Protein AF-A0A7I6GXT7-F1 (afdb_monomer_lite)

InterPro domains:
  IPR003900 KID repeat [PF02524] (64-73)
  IPR003900 KID repeat [PF02524] (82-92)
  IPR003900 KID repeat [PF02524] (100-109)
  IPR061190 Bdr, N-terminal domain [NF040500] (1-47)

Sequence (117 aa):
MNNLAYRTYNIESIKNEFLNIGFSEEAIDFVFLYNDNYNFEYLKEKIIDVEKNLQKDISNLDVKIDNVEKNLNTKIDSVNTKIDFVEKNLQKDISILDTKIDNVEKNLNTQIDNVSS

pLDDT: mean 90.13, std 14.54, range [37.53, 98.88]

Radius of gyration: 42.86 Å; chains: 1; bounding box: 96×29×114 Å

Structure (mmCIF, N/CA/C/O backbone):
data_AF-A0A7I6GXT7-F1
#
_entry.id   AF-A0A7I6GXT7-F1
#
loop_
_atom_site.group_PDB
_atom_site.id
_atom_site.type_symbol
_atom_site.label_atom_id
_atom_site.label_alt_id
_atom_site.label_comp_id
_atom_site.label_asym_id
_atom_site.label_entity_id
_atom_site.label_seq_id
_atom_site.pdbx_PDB_ins_code
_atom_site.Cartn_x
_atom_site.Cartn_y
_atom_site.Cartn_z
_atom_site.occupancy
_atom_site.B_iso_or_equiv
_atom_site.auth_seq_id
_atom_site.auth_comp_id
_atom_site.auth_asym_id
_atom_site.auth_atom_id
_atom_site.pdbx_PDB_model_num
ATOM 1 N N . MET A 1 1 ? 57.152 4.400 -39.722 1.00 37.66 1 MET A N 1
ATOM 2 C CA . MET A 1 1 ? 55.870 3.823 -39.267 1.00 37.66 1 MET A CA 1
ATOM 3 C C . MET A 1 1 ? 54.982 4.987 -38.870 1.00 37.66 1 MET A C 1
ATOM 5 O O . MET A 1 1 ? 55.315 5.674 -37.914 1.00 37.66 1 MET A O 1
ATOM 9 N N . ASN A 1 2 ? 53.954 5.293 -39.664 1.00 37.53 2 ASN A N 1
ATOM 10 C CA . ASN A 1 2 ? 53.066 6.420 -39.383 1.00 37.53 2 ASN A CA 1
ATOM 11 C C . ASN A 1 2 ? 52.172 6.071 -38.191 1.00 37.53 2 ASN A C 1
ATOM 13 O O . ASN A 1 2 ? 51.535 5.021 -38.175 1.00 37.53 2 ASN A O 1
ATOM 17 N N . ASN A 1 3 ? 52.179 6.946 -37.191 1.00 43.19 3 ASN A N 1
ATOM 18 C CA . ASN A 1 3 ? 51.352 6.860 -35.999 1.00 43.19 3 ASN A CA 1
ATOM 19 C C . ASN A 1 3 ? 49.884 7.092 -36.399 1.00 43.19 3 ASN A C 1
ATOM 21 O O . ASN A 1 3 ? 49.489 8.232 -36.644 1.00 43.19 3 ASN A O 1
ATOM 25 N N . LEU A 1 4 ? 49.088 6.023 -36.521 1.00 44.38 4 LEU A N 1
ATOM 26 C CA . LEU A 1 4 ? 47.634 6.149 -36.610 1.00 44.38 4 LEU A CA 1
ATOM 27 C C . LEU A 1 4 ? 47.106 6.469 -35.211 1.00 44.38 4 LEU A C 1
ATOM 29 O O . LEU A 1 4 ? 46.784 5.576 -34.429 1.00 44.38 4 LEU A O 1
ATOM 33 N N . ALA A 1 5 ? 47.020 7.759 -34.896 1.00 47.19 5 ALA A N 1
ATOM 34 C CA . ALA A 1 5 ? 46.174 8.216 -33.808 1.00 47.19 5 ALA A CA 1
ATOM 35 C C . ALA A 1 5 ? 44.728 7.846 -34.167 1.00 47.19 5 ALA A C 1
ATOM 37 O O . ALA A 1 5 ? 44.128 8.460 -35.051 1.00 47.19 5 ALA A O 1
ATOM 38 N N . TYR A 1 6 ? 44.186 6.813 -33.522 1.00 43.75 6 TYR A N 1
ATOM 39 C CA . TYR A 1 6 ? 42.774 6.471 -33.633 1.00 43.75 6 TYR A CA 1
ATOM 40 C C . TYR A 1 6 ? 41.960 7.638 -33.074 1.00 43.75 6 TYR A C 1
ATOM 42 O O . TYR A 1 6 ? 41.872 7.832 -31.863 1.00 43.75 6 TYR A O 1
ATOM 50 N N . ARG A 1 7 ? 41.406 8.460 -33.965 1.00 55.66 7 ARG A N 1
ATOM 51 C CA . ARG A 1 7 ? 40.381 9.432 -33.600 1.00 55.66 7 ARG A CA 1
ATOM 52 C C . ARG A 1 7 ? 39.098 8.658 -33.334 1.00 55.66 7 ARG A C 1
ATOM 54 O O . ARG A 1 7 ? 38.597 7.973 -34.222 1.00 55.66 7 ARG A O 1
ATOM 61 N N . THR A 1 8 ? 38.577 8.757 -32.120 1.00 54.09 8 THR A N 1
ATOM 62 C CA . THR A 1 8 ? 37.234 8.276 -31.802 1.00 54.09 8 THR A CA 1
ATOM 63 C C . THR A 1 8 ? 36.241 9.248 -32.429 1.00 54.09 8 THR A C 1
ATOM 65 O O . THR A 1 8 ? 35.958 10.306 -31.871 1.00 54.09 8 THR A O 1
ATOM 68 N N . TYR A 1 9 ? 35.765 8.932 -33.629 1.00 65.25 9 TYR A N 1
ATOM 69 C CA . TYR A 1 9 ? 34.662 9.653 -34.252 1.00 65.25 9 TYR A CA 1
ATOM 70 C C . TYR A 1 9 ? 33.350 9.016 -33.795 1.00 65.25 9 TYR A C 1
ATOM 72 O O . TYR A 1 9 ? 33.174 7.810 -33.948 1.00 65.25 9 TYR A O 1
ATOM 80 N N . ASN A 1 10 ? 32.441 9.808 -33.222 1.00 74.94 10 ASN A N 1
ATOM 81 C CA . ASN A 1 10 ? 31.065 9.348 -33.036 1.00 74.94 10 ASN A CA 1
ATOM 82 C C . ASN A 1 10 ? 30.363 9.276 -34.404 1.00 74.94 10 ASN A C 1
ATOM 84 O O . ASN A 1 10 ? 30.777 9.944 -35.356 1.00 74.94 10 ASN A O 1
ATOM 88 N N . ILE A 1 11 ? 29.304 8.473 -34.502 1.00 77.38 11 ILE A N 1
ATOM 89 C CA . ILE A 1 11 ? 28.513 8.298 -35.731 1.00 77.38 11 ILE A CA 1
ATOM 90 C C . ILE A 1 11 ? 28.118 9.633 -36.355 1.00 77.38 11 ILE A C 1
ATOM 92 O O . ILE A 1 11 ? 28.225 9.800 -37.564 1.00 77.38 11 ILE A O 1
ATOM 96 N N . GLU A 1 12 ? 27.708 10.589 -35.525 1.00 82.31 12 GLU A N 1
ATOM 97 C CA . GLU A 1 12 ? 27.283 11.911 -35.972 1.00 82.31 12 GLU A CA 1
ATOM 98 C C . GLU A 1 12 ? 28.417 12.669 -36.676 1.00 82.31 12 GLU A C 1
ATOM 100 O O . GLU A 1 12 ? 28.222 13.259 -37.734 1.00 82.31 12 GLU A O 1
ATOM 105 N N . SER A 1 13 ? 29.642 12.600 -36.155 1.00 84.31 13 SER A N 1
ATOM 106 C CA . SER A 1 13 ? 30.816 13.201 -36.798 1.00 84.31 13 SER A CA 1
ATOM 107 C C . SER A 1 13 ? 31.125 12.533 -38.136 1.00 84.31 13 SER A C 1
ATOM 109 O O . SER A 1 13 ? 31.457 13.228 -39.091 1.00 84.31 13 SER A O 1
ATOM 111 N N . ILE A 1 14 ? 30.976 11.207 -38.224 1.00 84.75 14 ILE A N 1
ATOM 112 C CA . ILE A 1 14 ? 31.203 10.452 -39.467 1.00 84.75 14 ILE A CA 1
ATOM 113 C C . ILE A 1 14 ? 30.125 10.792 -40.506 1.00 84.75 14 ILE A C 1
ATOM 115 O O . ILE A 1 14 ? 30.452 11.022 -41.668 1.00 84.75 14 ILE A O 1
ATOM 119 N N . LYS A 1 15 ? 28.851 10.885 -40.098 1.00 87.94 15 LYS A N 1
ATOM 120 C CA . LYS A 1 15 ? 27.750 11.332 -40.969 1.00 87.94 15 LYS A CA 1
ATOM 121 C C . LYS A 1 15 ? 28.035 12.719 -41.538 1.00 87.94 15 LYS A C 1
ATOM 123 O O . LYS A 1 15 ? 27.975 12.907 -42.750 1.00 87.94 15 LYS A O 1
ATOM 128 N N . ASN A 1 16 ? 28.418 13.660 -40.676 1.00 89.62 16 ASN A N 1
ATOM 129 C CA . ASN A 1 16 ? 28.764 15.019 -41.085 1.00 89.62 16 ASN A CA 1
ATOM 130 C C . ASN A 1 16 ? 29.980 15.058 -42.026 1.00 89.62 16 ASN A C 1
ATOM 132 O O . ASN A 1 16 ? 29.998 15.840 -42.973 1.00 89.62 16 ASN A O 1
ATOM 136 N N 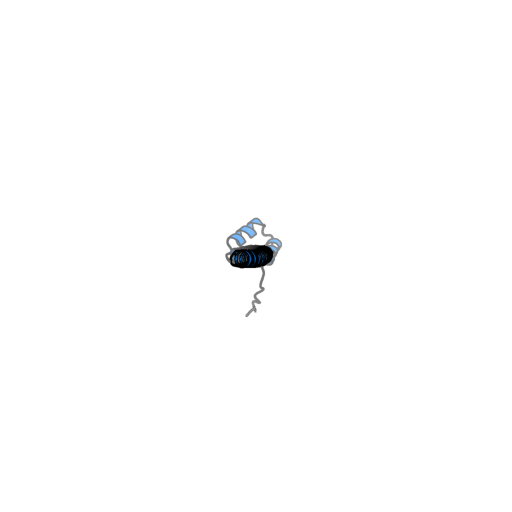. GLU A 1 17 ? 30.984 14.202 -41.826 1.00 90.44 17 GLU A N 1
ATOM 137 C CA . GLU A 1 17 ? 32.120 14.083 -42.747 1.00 90.44 17 GLU A CA 1
ATOM 138 C C . GLU A 1 17 ? 31.693 13.557 -44.125 1.00 90.44 17 GLU A C 1
ATOM 140 O O . GLU A 1 17 ? 32.089 14.130 -45.139 1.00 90.44 17 GLU A O 1
ATOM 145 N N . PHE A 1 18 ? 30.831 12.538 -44.185 1.00 92.00 18 PHE A N 1
ATOM 146 C CA . PHE A 1 18 ? 30.302 12.028 -45.454 1.00 92.00 18 PHE A CA 1
ATOM 147 C C . PHE A 1 18 ? 29.444 13.052 -46.201 1.00 92.00 18 PHE A C 1
ATOM 149 O O . PHE A 1 18 ? 29.584 13.178 -47.420 1.00 92.00 18 PHE A O 1
ATOM 156 N N . LEU A 1 19 ? 28.627 13.831 -45.489 1.00 93.81 19 LEU A N 1
ATOM 157 C CA . LEU A 1 19 ? 27.900 14.958 -46.079 1.00 93.81 19 LEU A CA 1
ATOM 158 C C . LEU A 1 19 ? 28.872 15.997 -46.657 1.00 93.81 19 LEU A C 1
ATOM 160 O O . LEU A 1 19 ? 28.724 16.420 -47.802 1.00 93.81 19 LEU A O 1
ATOM 164 N N . ASN A 1 20 ? 29.915 16.359 -45.903 1.00 94.44 20 ASN A N 1
ATOM 165 C CA . ASN A 1 20 ? 30.898 17.367 -46.314 1.00 94.44 20 ASN A CA 1
ATOM 166 C C . ASN A 1 20 ? 31.715 16.966 -47.551 1.00 94.44 20 ASN A C 1
ATOM 168 O O . ASN A 1 20 ? 32.134 17.839 -48.311 1.00 94.44 20 ASN A O 1
ATOM 172 N N . ILE A 1 21 ? 31.949 15.669 -47.768 1.00 95.12 21 ILE A N 1
ATOM 173 C CA . ILE A 1 21 ? 32.641 15.164 -48.967 1.00 95.12 21 ILE A CA 1
ATOM 174 C C . ILE A 1 21 ? 31.679 14.835 -50.125 1.00 95.12 21 ILE A C 1
ATOM 176 O O . ILE A 1 21 ? 32.132 14.382 -51.175 1.00 95.12 21 ILE A O 1
ATOM 180 N N . GLY A 1 22 ? 30.375 15.099 -49.965 1.00 94.94 22 GLY A N 1
ATOM 181 C CA . GLY A 1 22 ? 29.387 15.087 -51.047 1.00 94.94 22 GLY A CA 1
ATOM 182 C C . GLY A 1 22 ? 28.568 13.804 -51.207 1.00 94.94 22 GLY A C 1
ATOM 183 O O . GLY A 1 22 ? 27.957 13.622 -52.261 1.00 94.94 22 GLY A O 1
ATOM 184 N N . PHE A 1 23 ? 28.532 12.912 -50.212 1.00 96.31 23 PHE A N 1
ATOM 185 C CA . PHE A 1 23 ? 27.567 11.806 -50.220 1.00 96.31 23 PHE A CA 1
ATOM 186 C C . PHE A 1 23 ? 26.148 12.326 -49.955 1.00 96.31 23 PHE A C 1
ATOM 188 O O . PHE A 1 23 ? 25.961 13.256 -49.172 1.00 96.31 23 PHE A O 1
ATOM 195 N N . SER A 1 24 ? 25.146 11.708 -50.590 1.00 96.06 24 SER A N 1
ATOM 196 C CA . SER A 1 24 ? 23.741 12.002 -50.290 1.00 96.06 24 SER A CA 1
ATOM 197 C C . SER A 1 24 ? 23.320 11.370 -48.961 1.00 96.06 24 SER A C 1
ATOM 199 O O . SER A 1 24 ? 23.892 10.356 -48.548 1.00 96.06 24 SER A O 1
ATOM 201 N N . GLU A 1 25 ? 22.303 11.938 -48.309 1.00 90.69 25 GLU A N 1
ATOM 202 C CA . GLU A 1 25 ? 21.747 11.396 -47.061 1.00 90.69 25 GLU A CA 1
ATOM 203 C C . GLU A 1 25 ? 21.319 9.931 -47.224 1.00 90.69 25 GLU A C 1
ATOM 205 O O . GLU A 1 25 ? 21.619 9.107 -46.368 1.00 90.69 25 GLU A O 1
ATOM 210 N N . GLU A 1 26 ? 20.739 9.559 -48.368 1.00 91.62 26 GLU A N 1
ATOM 211 C CA . GLU A 1 26 ? 20.289 8.190 -48.635 1.00 91.62 26 GLU A CA 1
ATOM 212 C C . GLU A 1 26 ? 21.454 7.196 -48.748 1.00 91.62 26 GLU A C 1
ATOM 214 O O . GLU A 1 26 ? 21.349 6.057 -48.291 1.00 91.62 26 GLU A O 1
ATOM 219 N N . ALA A 1 27 ? 22.575 7.607 -49.353 1.00 90.00 27 ALA A N 1
ATOM 220 C CA . ALA A 1 27 ? 23.769 6.769 -49.458 1.00 90.00 27 ALA A CA 1
ATOM 221 C C . ALA A 1 27 ? 24.438 6.576 -48.090 1.00 90.00 27 ALA A C 1
ATOM 223 O O . ALA A 1 27 ? 24.899 5.478 -47.771 1.00 90.00 27 ALA A O 1
ATOM 224 N N . ILE A 1 28 ? 24.458 7.632 -47.274 1.00 90.38 28 ILE A N 1
ATOM 225 C CA . ILE A 1 28 ? 24.938 7.587 -45.893 1.00 90.38 28 ILE A CA 1
ATOM 226 C C . ILE A 1 28 ? 24.042 6.654 -45.081 1.00 90.38 28 ILE A C 1
ATOM 228 O O . ILE A 1 28 ? 24.535 5.692 -44.498 1.00 90.38 28 ILE A O 1
ATOM 232 N N . ASP A 1 29 ? 22.730 6.861 -45.103 1.00 85.56 29 ASP A N 1
ATOM 233 C CA . ASP A 1 29 ? 21.779 6.038 -44.361 1.00 85.56 29 ASP A CA 1
ATOM 234 C C . ASP A 1 29 ? 21.851 4.565 -44.770 1.00 85.56 29 ASP A C 1
ATOM 236 O O . ASP A 1 29 ? 21.827 3.702 -43.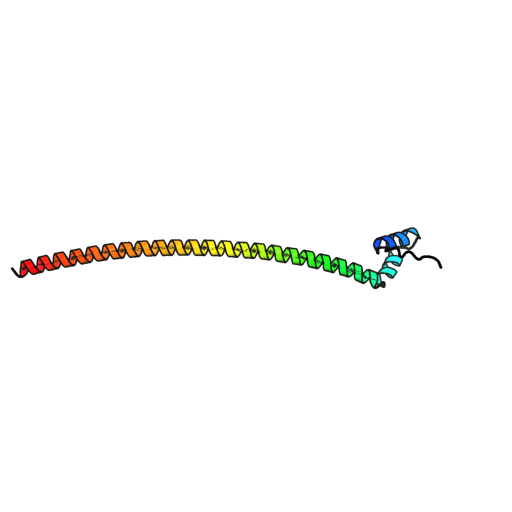897 1.00 85.56 29 ASP A O 1
ATOM 240 N N . PHE A 1 30 ? 22.040 4.251 -46.056 1.00 85.75 30 PHE A N 1
ATOM 241 C CA . PHE A 1 30 ? 22.274 2.877 -46.508 1.00 85.75 30 PHE A CA 1
ATOM 242 C C . PHE A 1 30 ? 23.535 2.272 -45.874 1.00 85.75 30 PHE A C 1
ATOM 244 O O . PHE A 1 30 ? 23.482 1.175 -45.320 1.00 85.75 30 PHE A O 1
ATOM 251 N N . VAL A 1 31 ? 24.670 2.977 -45.916 1.00 83.88 31 VAL A N 1
ATOM 252 C CA . VAL A 1 31 ? 25.938 2.488 -45.344 1.00 83.88 31 VAL A CA 1
ATOM 253 C C . VAL A 1 31 ? 25.828 2.297 -43.833 1.00 83.88 31 VAL A C 1
ATOM 255 O O . VAL A 1 31 ? 26.309 1.296 -43.305 1.00 83.88 31 VAL A O 1
ATOM 258 N N . PHE A 1 32 ? 25.184 3.231 -43.137 1.00 82.06 32 PHE A N 1
ATOM 259 C CA . PHE A 1 32 ? 25.011 3.166 -41.691 1.00 82.06 32 PHE A CA 1
ATOM 260 C C . PHE A 1 32 ? 23.979 2.112 -41.273 1.00 82.06 32 PHE A C 1
ATOM 262 O O . PHE A 1 32 ? 24.193 1.439 -40.273 1.00 82.06 32 PHE A O 1
ATOM 269 N N . LEU A 1 33 ? 22.920 1.876 -42.050 1.00 77.44 33 LEU A N 1
ATOM 270 C CA . LEU A 1 33 ? 21.914 0.848 -41.755 1.00 77.44 33 LEU A CA 1
ATOM 271 C C . LEU A 1 33 ? 22.513 -0.568 -41.695 1.00 77.44 33 LEU A C 1
ATOM 273 O O . LEU A 1 33 ? 22.124 -1.369 -40.846 1.00 77.44 33 LEU A O 1
ATOM 277 N N . TYR A 1 34 ? 23.481 -0.870 -42.566 1.00 75.12 34 TYR A N 1
ATOM 278 C CA . TYR A 1 34 ? 24.205 -2.150 -42.576 1.00 75.12 34 TYR A CA 1
ATOM 279 C C . TYR A 1 34 ? 25.488 -2.136 -41.736 1.00 75.12 34 TYR A C 1
ATOM 281 O O . TYR A 1 34 ? 26.219 -3.125 -41.709 1.00 75.12 34 TYR A O 1
ATOM 289 N N . ASN A 1 35 ? 25.787 -1.029 -41.056 1.00 72.69 35 ASN A N 1
ATOM 290 C CA . ASN A 1 35 ? 26.925 -0.946 -40.161 1.00 72.69 35 ASN A CA 1
ATOM 291 C C . ASN A 1 35 ? 26.520 -1.438 -38.764 1.00 72.69 35 ASN A C 1
ATOM 293 O O . ASN A 1 35 ? 25.747 -0.787 -38.060 1.00 72.69 35 ASN A O 1
ATOM 297 N N . ASP A 1 36 ? 27.081 -2.569 -38.333 1.00 71.50 36 ASP A N 1
ATOM 298 C CA . ASP A 1 36 ? 26.794 -3.150 -37.015 1.00 71.50 36 ASP A CA 1
ATOM 299 C C . ASP A 1 36 ? 27.082 -2.179 -35.853 1.00 71.50 36 ASP A C 1
ATOM 301 O O . ASP A 1 36 ? 26.349 -2.177 -34.860 1.00 71.50 36 ASP A O 1
ATOM 305 N N . ASN A 1 37 ? 28.082 -1.293 -35.983 1.00 70.31 37 ASN A N 1
ATOM 306 C CA . ASN A 1 37 ? 28.379 -0.287 -34.955 1.00 70.31 37 ASN A CA 1
ATOM 307 C C . ASN A 1 37 ? 27.280 0.786 -34.875 1.00 70.31 37 ASN A C 1
ATOM 309 O O . ASN A 1 37 ? 26.965 1.241 -33.775 1.00 70.31 37 ASN A O 1
ATOM 313 N N . TYR A 1 38 ? 26.653 1.157 -36.001 1.00 73.38 38 TYR A N 1
ATOM 314 C CA . TYR A 1 38 ? 25.515 2.083 -36.001 1.00 73.38 38 TYR A CA 1
ATOM 315 C C . TYR A 1 38 ? 24.289 1.488 -35.324 1.00 73.38 38 TYR A C 1
ATOM 317 O O . TYR A 1 38 ? 23.669 2.133 -34.477 1.00 73.38 38 TYR A O 1
ATOM 325 N N . ASN A 1 39 ? 23.980 0.230 -35.639 1.00 76.62 39 ASN A N 1
ATOM 326 C CA . ASN A 1 39 ? 22.878 -0.488 -35.008 1.00 76.62 39 ASN A CA 1
ATOM 327 C C . ASN A 1 39 ? 23.097 -0.644 -33.495 1.00 76.62 39 ASN A C 1
ATOM 329 O O . ASN A 1 39 ? 22.143 -0.514 -32.726 1.00 76.62 39 ASN A O 1
ATOM 333 N N . PHE A 1 40 ? 24.342 -0.852 -33.050 1.00 83.19 40 PHE A N 1
ATOM 334 C CA . PHE A 1 40 ? 24.681 -0.909 -31.628 1.00 83.19 40 PHE A CA 1
ATOM 335 C C . PHE A 1 40 ? 24.476 0.432 -30.909 1.00 83.19 40 PHE A C 1
ATOM 337 O O . PHE A 1 40 ? 23.827 0.456 -29.864 1.00 83.19 40 PHE A O 1
ATOM 344 N N . GLU A 1 41 ? 24.988 1.546 -31.445 1.00 79.81 41 GLU A N 1
ATOM 345 C CA . GLU A 1 41 ? 24.786 2.871 -30.834 1.00 79.81 41 GLU A CA 1
ATOM 346 C C . GLU A 1 41 ? 23.302 3.261 -30.816 1.00 79.81 41 GLU A C 1
ATOM 348 O O . GLU A 1 41 ? 22.797 3.701 -29.784 1.00 79.81 41 GLU A O 1
ATOM 353 N N . TYR A 1 42 ? 22.570 3.014 -31.906 1.00 82.44 42 TYR A N 1
ATOM 354 C CA . TYR A 1 42 ? 21.130 3.265 -31.957 1.00 82.44 42 TYR A CA 1
ATOM 355 C C . TYR A 1 42 ? 20.361 2.446 -30.911 1.00 82.44 42 TYR A C 1
ATOM 357 O O . TYR A 1 42 ? 19.533 2.986 -30.173 1.00 82.44 42 TYR A O 1
ATOM 365 N N . LEU A 1 43 ? 20.641 1.142 -30.811 1.00 88.25 43 LEU A N 1
ATOM 366 C CA . LEU A 1 43 ? 20.006 0.273 -29.821 1.00 88.25 43 LEU A CA 1
ATOM 367 C C . LEU A 1 43 ? 20.375 0.685 -28.391 1.00 88.25 43 LEU A C 1
ATOM 369 O O . LEU A 1 43 ? 19.513 0.662 -27.515 1.00 88.25 43 LEU A O 1
ATOM 373 N N . LYS A 1 44 ? 21.622 1.102 -28.155 1.00 88.56 44 LYS A N 1
ATOM 374 C CA . LYS A 1 44 ? 22.080 1.611 -26.858 1.00 88.56 44 LYS A CA 1
ATOM 375 C C . LYS A 1 44 ? 21.267 2.828 -26.418 1.00 88.56 44 LYS A C 1
ATOM 377 O O . LYS A 1 44 ? 20.793 2.839 -25.286 1.00 88.56 44 LYS A O 1
ATOM 382 N N . GLU A 1 45 ? 21.053 3.804 -27.297 1.00 89.00 45 GLU A N 1
ATOM 383 C CA . GLU A 1 45 ? 20.215 4.972 -26.987 1.00 89.00 45 GLU A CA 1
ATOM 384 C C . GLU A 1 45 ? 18.769 4.563 -26.669 1.00 89.00 45 GLU A C 1
ATOM 386 O O . GLU A 1 45 ? 18.200 5.002 -25.670 1.00 89.00 45 GLU A O 1
ATOM 391 N N . LYS A 1 46 ? 18.188 3.632 -27.441 1.00 93.06 46 LYS A N 1
ATOM 392 C CA . LYS A 1 46 ? 16.846 3.099 -27.147 1.00 93.06 46 LYS A CA 1
ATOM 393 C C . LYS A 1 46 ? 16.769 2.387 -25.799 1.00 93.06 46 LYS A C 1
ATOM 395 O O . LYS A 1 46 ? 15.773 2.545 -25.097 1.00 93.06 46 LYS A O 1
ATOM 400 N N . ILE A 1 47 ? 17.798 1.629 -25.424 1.00 96.31 47 ILE A N 1
ATOM 401 C CA . ILE A 1 47 ? 17.874 0.967 -24.116 1.00 96.31 47 ILE A CA 1
ATOM 402 C C . ILE A 1 47 ? 17.954 2.003 -22.993 1.00 96.31 47 ILE A C 1
ATOM 404 O O . ILE A 1 47 ? 17.235 1.861 -22.009 1.00 96.31 47 ILE A O 1
ATOM 408 N N . ILE A 1 48 ? 18.752 3.063 -23.153 1.00 96.12 48 ILE A N 1
ATOM 409 C CA . ILE A 1 48 ? 18.846 4.158 -22.175 1.00 96.12 48 ILE A CA 1
ATOM 410 C C . ILE A 1 48 ? 17.486 4.845 -21.992 1.00 96.12 48 ILE A C 1
ATOM 412 O O . ILE A 1 48 ? 17.086 5.136 -20.865 1.00 96.12 48 ILE A O 1
ATOM 416 N N . ASP A 1 49 ? 16.751 5.097 -23.075 1.00 96.62 49 ASP A N 1
ATOM 417 C CA . ASP A 1 49 ? 15.418 5.701 -22.996 1.00 96.62 49 ASP A CA 1
ATOM 418 C C . ASP A 1 49 ? 14.405 4.783 -22.300 1.00 96.62 49 ASP A C 1
ATOM 420 O O . ASP A 1 49 ? 13.616 5.240 -21.468 1.00 96.62 49 ASP A O 1
ATOM 424 N N . VAL A 1 50 ? 14.436 3.480 -22.600 1.00 98.12 50 VAL A N 1
ATOM 425 C CA . VAL A 1 50 ? 13.618 2.478 -21.901 1.00 98.12 50 VAL A CA 1
ATOM 426 C C . VAL A 1 50 ? 13.973 2.439 -20.415 1.00 98.12 50 VAL A C 1
ATOM 428 O O . VAL A 1 50 ? 13.071 2.478 -19.581 1.00 98.12 50 VAL A O 1
ATOM 431 N N . GLU A 1 51 ? 15.259 2.430 -20.070 1.00 98.12 51 GLU A N 1
ATOM 432 C CA . GLU A 1 51 ? 15.735 2.437 -18.686 1.00 98.12 51 GLU A CA 1
ATOM 433 C C . GLU A 1 51 ? 15.249 3.680 -17.929 1.00 98.12 51 GLU A C 1
ATOM 435 O O . GLU A 1 51 ? 14.688 3.551 -16.842 1.00 98.12 51 GLU A O 1
ATOM 440 N N . LYS A 1 52 ? 15.369 4.876 -18.518 1.00 97.69 52 LYS A N 1
ATOM 441 C CA . LYS A 1 52 ? 14.866 6.130 -17.926 1.00 97.69 52 LYS A CA 1
ATOM 442 C C . LYS A 1 52 ? 13.361 6.082 -17.664 1.00 97.69 52 LYS A C 1
ATOM 444 O O . LYS A 1 52 ? 12.904 6.532 -16.612 1.00 97.69 52 LYS A O 1
ATOM 449 N N . ASN A 1 53 ? 12.586 5.551 -18.609 1.00 98.19 53 ASN A N 1
ATOM 450 C CA . ASN A 1 53 ? 11.139 5.419 -18.447 1.00 98.19 53 ASN A CA 1
ATOM 451 C C . ASN A 1 53 ? 10.790 4.424 -17.334 1.00 98.19 53 ASN A C 1
ATOM 453 O O . ASN A 1 53 ? 9.960 4.737 -16.484 1.00 98.19 53 ASN A O 1
ATOM 457 N N . LEU A 1 54 ? 11.478 3.282 -17.275 1.00 98.69 54 LEU A N 1
ATOM 458 C CA . LEU A 1 54 ? 11.297 2.299 -16.206 1.00 98.69 54 LEU A CA 1
ATOM 459 C C . LEU A 1 54 ? 11.677 2.866 -14.833 1.00 98.69 54 LEU A C 1
ATOM 461 O O . LEU A 1 54 ? 10.933 2.674 -13.877 1.00 98.69 54 LEU A O 1
ATOM 465 N N . GLN A 1 55 ? 12.781 3.609 -14.725 1.00 98.56 55 GLN A N 1
ATOM 466 C CA . GLN A 1 55 ? 13.168 4.289 -13.484 1.00 98.56 55 GLN A CA 1
ATOM 467 C C . GLN A 1 55 ? 12.084 5.273 -13.026 1.00 98.56 55 GLN A C 1
ATOM 469 O O . GLN A 1 55 ? 11.711 5.282 -11.853 1.00 98.56 55 GLN A O 1
ATOM 474 N N . LYS A 1 56 ? 11.524 6.058 -13.954 1.00 98.50 56 LYS A N 1
ATOM 475 C CA . LYS A 1 56 ? 10.417 6.978 -13.667 1.00 98.50 56 LYS A CA 1
ATOM 476 C C . LYS A 1 56 ? 9.164 6.237 -13.197 1.00 98.50 56 LYS A C 1
ATOM 478 O O . LYS A 1 56 ? 8.520 6.680 -12.246 1.00 98.50 56 LYS A O 1
ATOM 483 N N . ASP A 1 57 ? 8.814 5.130 -13.842 1.00 98.62 57 ASP A N 1
ATOM 484 C CA . ASP A 1 57 ? 7.659 4.318 -13.461 1.00 98.62 57 ASP A CA 1
ATOM 485 C C . ASP A 1 57 ? 7.842 3.684 -12.078 1.00 98.62 57 ASP A C 1
ATOM 487 O O . ASP A 1 57 ? 6.913 3.731 -11.272 1.00 98.62 57 ASP A O 1
ATOM 491 N N . ILE A 1 58 ? 9.042 3.186 -11.763 1.00 98.69 58 ILE A N 1
ATOM 492 C CA . ILE A 1 58 ? 9.393 2.668 -10.432 1.00 98.69 58 ILE A CA 1
ATOM 493 C C . ILE A 1 58 ? 9.256 3.771 -9.378 1.00 98.69 58 ILE A C 1
ATOM 495 O O . ILE A 1 58 ? 8.524 3.587 -8.412 1.00 98.69 58 ILE A O 1
ATOM 499 N N . SER A 1 59 ? 9.838 4.954 -9.599 1.00 98.56 59 SER A N 1
ATOM 500 C CA . SER A 1 59 ? 9.698 6.076 -8.656 1.00 98.56 59 SER A CA 1
ATOM 501 C C . SER A 1 59 ? 8.237 6.497 -8.453 1.00 98.56 59 SER A C 1
ATOM 503 O O . SER A 1 59 ? 7.823 6.825 -7.343 1.00 98.56 59 SER A O 1
ATOM 505 N N . ASN A 1 60 ? 7.418 6.470 -9.509 1.00 98.69 60 ASN A N 1
ATOM 506 C CA . ASN A 1 60 ? 5.986 6.750 -9.395 1.00 98.69 60 ASN A CA 1
ATOM 507 C C . ASN A 1 60 ? 5.241 5.668 -8.598 1.00 98.69 60 ASN A C 1
ATOM 509 O O . ASN A 1 60 ? 4.269 5.983 -7.905 1.00 98.69 60 ASN A O 1
ATOM 513 N N . LEU A 1 61 ? 5.645 4.402 -8.723 1.00 98.81 61 LEU A N 1
ATOM 514 C CA . LEU A 1 61 ? 5.095 3.299 -7.938 1.00 98.81 61 LEU A CA 1
ATOM 515 C C . LEU A 1 61 ? 5.488 3.420 -6.464 1.00 98.81 61 LEU A C 1
ATOM 517 O O . LEU A 1 61 ? 4.596 3.297 -5.629 1.00 98.81 61 LEU A O 1
ATOM 521 N N . ASP A 1 62 ? 6.739 3.758 -6.152 1.00 98.69 62 ASP A N 1
ATOM 522 C CA . ASP A 1 62 ? 7.202 3.994 -4.777 1.00 98.69 62 ASP A CA 1
ATOM 523 C C . ASP A 1 62 ? 6.358 5.082 -4.095 1.00 98.69 62 ASP A C 1
ATOM 525 O O . ASP A 1 62 ? 5.772 4.858 -3.039 1.00 98.69 62 ASP A O 1
ATOM 529 N N . VAL A 1 63 ? 6.147 6.221 -4.767 1.00 98.69 63 VAL A N 1
ATOM 530 C CA . VAL A 1 63 ? 5.286 7.303 -4.252 1.00 98.69 63 VAL A CA 1
ATOM 531 C C . VAL A 1 63 ? 3.840 6.840 -4.034 1.00 98.69 63 VAL A C 1
ATOM 533 O O . VAL A 1 63 ? 3.179 7.255 -3.076 1.00 98.69 63 VAL A O 1
ATOM 536 N N . LYS A 1 64 ? 3.298 5.995 -4.919 1.00 98.69 64 LYS A N 1
ATOM 537 C CA . LYS A 1 64 ? 1.945 5.439 -4.749 1.00 98.69 64 LYS A CA 1
ATOM 538 C C . LYS A 1 64 ? 1.878 4.489 -3.557 1.00 98.69 64 LYS A C 1
ATOM 540 O O . LYS A 1 64 ? 0.895 4.554 -2.819 1.00 98.69 64 LYS A O 1
ATOM 545 N N . ILE A 1 65 ? 2.888 3.644 -3.368 1.00 98.69 65 ILE A N 1
ATOM 546 C CA . ILE A 1 65 ? 2.985 2.707 -2.244 1.00 98.69 65 ILE A CA 1
ATOM 547 C C . ILE A 1 65 ? 3.068 3.483 -0.927 1.00 98.69 65 ILE A C 1
ATOM 549 O O . ILE A 1 65 ? 2.232 3.251 -0.054 1.00 98.69 65 ILE A O 1
ATOM 553 N N . ASP A 1 66 ? 3.941 4.486 -0.834 1.00 98.75 66 ASP A N 1
ATOM 554 C CA . ASP A 1 66 ? 4.070 5.356 0.343 1.00 98.75 66 ASP A CA 1
ATOM 555 C C . ASP A 1 66 ? 2.742 6.032 0.713 1.00 98.75 66 ASP A C 1
ATOM 557 O O . ASP A 1 66 ? 2.363 6.136 1.883 1.00 98.75 66 ASP A O 1
ATOM 561 N N . ASN A 1 67 ? 2.002 6.506 -0.292 1.00 98.75 67 ASN A N 1
ATOM 562 C CA . ASN A 1 67 ? 0.696 7.124 -0.079 1.00 98.75 67 ASN A CA 1
ATOM 563 C C . ASN A 1 67 ? -0.352 6.112 0.400 1.00 98.75 67 ASN A C 1
ATOM 565 O O . ASN A 1 67 ? -1.177 6.441 1.256 1.00 98.75 67 ASN A O 1
ATOM 569 N N . VAL A 1 68 ? -0.347 4.888 -0.136 1.00 98.81 68 VAL A N 1
ATOM 570 C CA . VAL A 1 68 ? -1.228 3.809 0.334 1.00 98.81 68 VAL A CA 1
ATOM 571 C C . VAL A 1 68 ? -0.902 3.450 1.782 1.00 98.81 68 VAL A C 1
ATOM 573 O O . VAL A 1 68 ? -1.824 3.382 2.593 1.00 98.81 68 VAL A O 1
ATOM 576 N N . GLU A 1 69 ? 0.375 3.302 2.130 1.00 98.81 69 GLU A N 1
ATOM 577 C CA . GLU A 1 69 ? 0.825 2.993 3.490 1.00 98.81 69 GLU A CA 1
ATOM 578 C C . GLU A 1 69 ? 0.374 4.064 4.494 1.00 98.81 69 GLU A C 1
ATOM 580 O O . GLU A 1 69 ? -0.296 3.751 5.480 1.00 98.81 69 GLU A O 1
ATOM 585 N N . LYS A 1 70 ? 0.627 5.348 4.206 1.00 98.62 70 LYS A N 1
ATOM 586 C CA . LYS A 1 70 ? 0.192 6.470 5.062 1.00 98.62 70 LYS A CA 1
ATOM 587 C C . LYS A 1 70 ? -1.323 6.503 5.266 1.00 98.62 70 LYS A C 1
ATOM 589 O O . LYS A 1 70 ? -1.802 6.737 6.379 1.00 98.62 70 LYS A O 1
ATOM 594 N N . ASN A 1 71 ? -2.085 6.252 4.202 1.00 98.69 71 ASN A N 1
ATOM 595 C CA . ASN A 1 71 ? -3.544 6.214 4.262 1.00 98.69 71 ASN A CA 1
ATOM 596 C C . ASN A 1 71 ? -4.059 5.029 5.088 1.00 98.69 71 ASN A C 1
ATOM 598 O O . ASN A 1 71 ? -5.043 5.175 5.816 1.00 98.69 71 ASN A O 1
ATOM 602 N N . LEU A 1 72 ? -3.421 3.861 4.980 1.00 98.81 72 LEU A N 1
ATOM 603 C CA . LEU A 1 72 ? -3.761 2.691 5.787 1.00 98.81 72 LEU A CA 1
ATOM 604 C C . LEU A 1 72 ? -3.441 2.925 7.264 1.00 98.81 72 LEU A C 1
ATOM 606 O O . LEU A 1 72 ? -4.322 2.698 8.089 1.00 98.81 72 LEU A O 1
ATOM 610 N N . ASN A 1 73 ? -2.266 3.469 7.587 1.00 98.69 73 ASN A N 1
ATOM 611 C CA . ASN A 1 73 ? -1.894 3.823 8.961 1.00 98.69 73 ASN A CA 1
ATOM 612 C C . ASN A 1 73 ? -2.907 4.798 9.579 1.00 98.69 73 ASN A C 1
ATOM 614 O O . ASN A 1 73 ? -3.468 4.521 10.633 1.00 98.69 73 ASN A O 1
ATOM 618 N N . THR A 1 74 ? -3.277 5.859 8.853 1.00 98.75 74 THR A N 1
ATOM 619 C CA . THR A 1 74 ? -4.301 6.819 9.312 1.00 98.75 74 THR A CA 1
ATOM 620 C C . THR A 1 74 ? -5.657 6.149 9.576 1.00 98.75 74 THR A C 1
ATOM 622 O O . THR A 1 74 ? -6.353 6.473 10.542 1.00 98.75 74 THR A O 1
ATOM 625 N N . LYS A 1 75 ? -6.069 5.204 8.719 1.00 98.75 75 LYS A N 1
ATOM 626 C CA . LYS A 1 75 ? -7.317 4.450 8.913 1.00 98.75 75 LYS A CA 1
ATOM 627 C C . LYS A 1 75 ? -7.241 3.528 10.129 1.00 98.75 75 LYS A C 1
ATOM 629 O O . LYS A 1 75 ? -8.224 3.452 10.863 1.00 98.75 75 LYS A O 1
ATOM 634 N N . ILE A 1 76 ? -6.110 2.860 10.340 1.00 98.75 76 ILE A N 1
ATOM 635 C CA . ILE A 1 76 ? -5.869 1.997 11.503 1.00 98.75 76 ILE A CA 1
ATOM 636 C C . ILE A 1 76 ? -5.929 2.824 12.789 1.00 98.75 76 ILE A C 1
ATOM 638 O O . ILE A 1 76 ? -6.687 2.473 13.690 1.00 98.75 76 ILE A O 1
ATOM 642 N N . ASP A 1 77 ? -5.251 3.969 12.842 1.00 98.75 77 ASP A N 1
ATOM 643 C CA . ASP A 1 77 ? 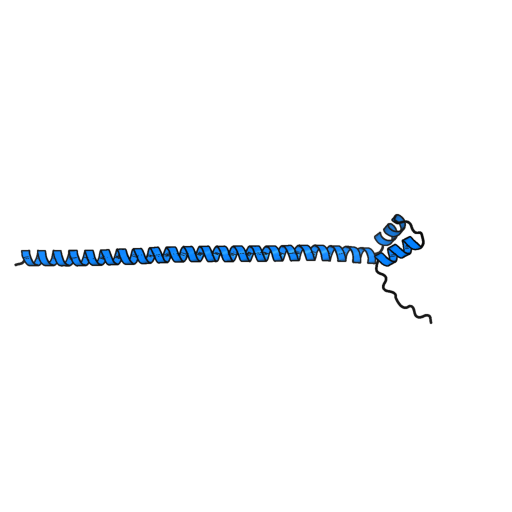-5.270 4.865 14.005 1.00 98.75 77 ASP A CA 1
ATOM 644 C C . ASP A 1 77 ? -6.687 5.366 14.324 1.00 98.75 77 ASP A C 1
ATOM 646 O O . ASP A 1 77 ? -7.108 5.417 15.485 1.00 98.75 77 ASP A O 1
ATOM 650 N N . SER A 1 78 ? -7.475 5.680 13.289 1.00 98.75 78 SER A N 1
ATOM 651 C CA . SER A 1 78 ? -8.882 6.059 13.449 1.00 98.75 78 SER A CA 1
ATOM 652 C C . SER A 1 78 ? -9.738 4.917 14.005 1.00 98.75 78 SER A C 1
ATOM 654 O O . SER A 1 78 ? -10.607 5.156 14.848 1.00 98.75 78 SER A O 1
ATOM 656 N N . VAL A 1 79 ? -9.510 3.681 13.553 1.00 98.81 79 VAL A N 1
ATOM 657 C CA . VAL A 1 79 ? -10.201 2.492 14.073 1.00 98.81 79 VAL A CA 1
ATOM 658 C C . VAL A 1 79 ? -9.809 2.235 15.526 1.00 98.81 79 VAL A C 1
ATOM 660 O O . VAL A 1 79 ? -10.706 2.064 16.347 1.00 98.81 79 VAL A O 1
ATOM 663 N N . ASN A 1 80 ? -8.521 2.301 15.866 1.00 98.75 80 ASN A N 1
ATOM 664 C CA . ASN A 1 80 ? -8.036 2.147 17.241 1.00 98.75 80 ASN A CA 1
ATOM 665 C C . ASN A 1 80 ? -8.679 3.180 18.174 1.00 98.75 80 ASN A C 1
ATOM 667 O O . ASN A 1 80 ? -9.256 2.817 19.192 1.00 98.75 80 ASN A O 1
ATOM 671 N N . THR A 1 81 ? -8.725 4.450 17.762 1.00 98.75 81 THR A N 1
ATOM 672 C CA . THR A 1 81 ? -9.385 5.515 18.539 1.00 98.75 81 THR A CA 1
ATOM 673 C C . THR A 1 81 ? -10.871 5.222 18.784 1.00 98.75 81 THR A C 1
ATOM 675 O O . THR A 1 81 ? -11.401 5.491 19.864 1.00 98.75 81 THR A O 1
ATOM 678 N N . LYS A 1 82 ? -11.577 4.675 17.784 1.00 98.81 82 LYS A N 1
ATOM 679 C CA . LYS A 1 82 ? -12.988 4.284 17.930 1.00 98.81 82 LYS A CA 1
ATOM 680 C C . LYS A 1 82 ? -13.154 3.099 18.877 1.00 98.81 82 LYS A C 1
ATOM 682 O O . LYS A 1 82 ? -14.102 3.106 19.657 1.00 98.81 82 LYS A O 1
ATOM 687 N N . ILE A 1 83 ? -12.258 2.116 18.813 1.00 98.75 83 ILE A N 1
ATOM 688 C CA . ILE A 1 83 ? -12.246 0.966 19.724 1.00 98.75 83 ILE A CA 1
ATOM 689 C C . ILE A 1 83 ? -12.039 1.449 21.161 1.00 98.75 83 ILE A C 1
ATOM 691 O O . ILE A 1 83 ? -12.878 1.151 22.006 1.00 98.75 83 ILE A O 1
ATOM 695 N N . ASP A 1 84 ? -11.033 2.289 21.413 1.00 98.81 84 ASP A N 1
ATOM 696 C CA . ASP A 1 84 ? -10.759 2.855 22.740 1.00 98.81 84 ASP A CA 1
ATOM 697 C C . ASP A 1 84 ? -11.964 3.623 23.301 1.00 98.81 84 ASP A C 1
ATOM 699 O O . ASP A 1 84 ? -12.268 3.569 24.495 1.00 98.81 84 ASP A O 1
ATOM 703 N N . PHE A 1 85 ? -12.668 4.368 22.443 1.00 98.81 85 PHE A N 1
ATOM 704 C CA . PHE A 1 85 ? -13.869 5.099 22.839 1.00 98.81 85 PHE A CA 1
ATOM 705 C C . PHE A 1 85 ? -15.019 4.157 23.215 1.00 98.81 85 PHE A C 1
ATOM 707 O O . PHE A 1 85 ? -15.684 4.373 24.230 1.00 98.81 85 PHE A O 1
ATOM 714 N N . VAL A 1 86 ? -15.254 3.112 22.416 1.00 98.81 86 VAL A N 1
ATOM 715 C CA . VAL A 1 86 ? -16.263 2.086 22.715 1.00 98.81 86 VAL A CA 1
ATOM 716 C C . VAL A 1 86 ? -15.917 1.359 24.012 1.00 98.81 86 VAL A C 1
ATOM 718 O O . VAL A 1 86 ? -16.789 1.221 24.866 1.00 98.81 86 VAL A O 1
ATOM 721 N N . GLU A 1 87 ? -14.659 0.965 24.203 1.00 98.88 87 GLU A N 1
ATOM 722 C CA . GLU A 1 87 ? -14.194 0.281 25.411 1.00 98.88 87 GLU A CA 1
ATOM 723 C C . GLU A 1 87 ? -14.431 1.130 26.666 1.00 98.88 87 GLU A C 1
ATOM 725 O O . GLU A 1 87 ? -15.042 0.656 27.623 1.00 98.88 87 GLU A O 1
ATOM 730 N N . LYS A 1 88 ? -14.046 2.413 26.645 1.00 98.75 88 LYS A N 1
ATOM 731 C CA . LYS A 1 88 ? -14.276 3.339 27.767 1.00 98.75 88 LYS A CA 1
ATOM 732 C C . LYS A 1 88 ? -15.756 3.508 28.102 1.00 98.75 88 LYS A C 1
ATOM 734 O O . LYS A 1 88 ? -16.113 3.570 29.278 1.00 98.75 88 LYS A O 1
ATOM 739 N N . ASN A 1 89 ? -16.619 3.593 27.090 1.00 98.75 89 ASN A N 1
ATOM 740 C CA . ASN A 1 89 ? -18.059 3.707 27.317 1.00 98.75 89 ASN A CA 1
ATOM 741 C C . ASN A 1 89 ? -18.635 2.424 27.919 1.00 98.75 89 ASN A C 1
ATOM 743 O O . ASN A 1 89 ? -19.380 2.503 28.889 1.00 98.75 89 ASN A O 1
ATOM 747 N N . LEU A 1 90 ? -18.237 1.254 27.413 1.00 98.81 90 LEU A N 1
ATOM 748 C CA . LEU A 1 90 ? -18.674 -0.029 27.964 1.00 98.81 90 LEU A CA 1
ATOM 749 C C . LEU A 1 90 ? -18.198 -0.224 29.407 1.00 98.81 90 LEU A C 1
ATOM 751 O O . LEU A 1 90 ? -18.989 -0.636 30.250 1.00 98.81 90 LEU A O 1
ATOM 755 N N . GLN A 1 91 ? -16.949 0.129 29.726 1.00 98.81 91 GLN A N 1
ATOM 756 C CA . GLN A 1 91 ? -16.440 0.100 31.104 1.00 98.81 91 GLN A CA 1
ATOM 757 C C . GLN A 1 91 ? -17.280 0.988 32.033 1.00 98.81 91 GLN A C 1
ATOM 759 O O . GLN A 1 91 ? -17.646 0.570 33.131 1.00 98.81 91 GLN A O 1
ATOM 764 N N . LYS A 1 92 ? -17.637 2.196 31.579 1.00 98.75 92 LYS A N 1
ATOM 765 C CA . LYS A 1 92 ? -18.499 3.114 32.330 1.00 98.75 92 LYS A CA 1
ATOM 766 C C . LYS A 1 92 ? -19.900 2.539 32.543 1.00 98.75 92 LYS A C 1
ATOM 768 O O . LYS A 1 92 ? -20.416 2.615 33.656 1.00 98.75 92 LYS A O 1
ATOM 773 N N . ASP A 1 93 ? -20.505 1.977 31.502 1.00 98.81 93 ASP A N 1
ATOM 774 C CA . ASP A 1 93 ? -21.838 1.377 31.581 1.00 98.81 93 ASP A CA 1
ATOM 775 C C . ASP A 1 93 ? -21.854 0.181 32.542 1.00 98.81 93 ASP A C 1
ATOM 777 O O . ASP A 1 93 ? -22.762 0.080 33.367 1.00 98.81 93 ASP A O 1
ATOM 781 N N . ILE A 1 94 ? -20.815 -0.663 32.508 1.00 98.81 94 ILE A N 1
ATOM 782 C CA . ILE A 1 94 ? -20.623 -1.768 33.459 1.00 98.81 94 ILE A CA 1
ATOM 783 C C . ILE A 1 94 ? -20.522 -1.232 34.892 1.00 98.81 94 ILE A C 1
ATOM 785 O O . ILE A 1 94 ? -21.297 -1.654 35.741 1.00 98.81 94 ILE A O 1
ATOM 789 N N . SER A 1 95 ? -19.679 -0.227 35.156 1.00 98.75 95 SER A N 1
ATOM 790 C CA . SER A 1 95 ? -19.556 0.357 36.506 1.00 98.75 95 SER A CA 1
ATOM 791 C C . SER A 1 95 ? -20.872 0.955 37.029 1.00 98.75 95 SER A C 1
ATOM 793 O O . SER A 1 95 ? -21.175 0.886 38.223 1.00 98.75 95 SER A O 1
ATOM 795 N N . ILE A 1 96 ? -21.677 1.554 36.143 1.00 98.81 96 ILE A N 1
ATOM 796 C CA . ILE A 1 96 ? -23.013 2.062 36.489 1.00 98.81 96 ILE A CA 1
ATOM 797 C C . ILE A 1 96 ? -23.959 0.907 36.831 1.00 98.81 96 ILE A C 1
ATOM 799 O O . ILE A 1 96 ? -24.756 1.034 37.765 1.00 98.81 96 ILE A O 1
ATOM 803 N N . LEU A 1 97 ? -23.911 -0.193 36.076 1.00 98.81 97 LEU A N 1
ATOM 804 C CA . LEU A 1 97 ? -24.711 -1.385 36.347 1.00 98.81 97 LEU A CA 1
ATOM 805 C C . LEU A 1 97 ? -24.313 -2.039 37.670 1.00 98.81 97 LEU A C 1
ATOM 807 O O . LEU A 1 97 ? -25.211 -2.292 38.469 1.00 98.81 97 LEU A O 1
ATOM 811 N N . ASP A 1 98 ? -23.019 -2.209 37.942 1.00 98.75 98 ASP A N 1
ATOM 812 C CA . ASP A 1 98 ? -22.508 -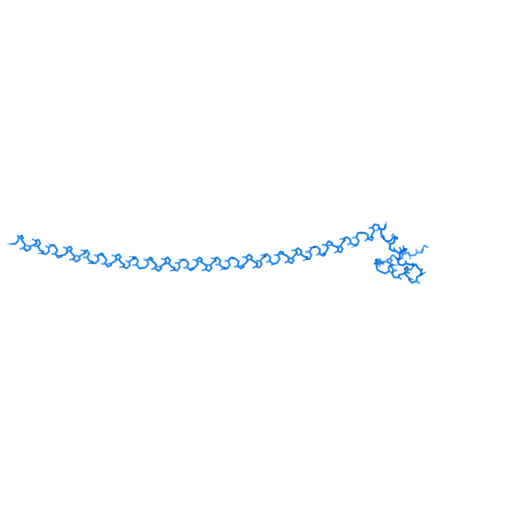2.743 39.212 1.00 98.75 98 ASP A CA 1
ATOM 813 C C . ASP A 1 98 ? -23.042 -1.922 40.394 1.00 98.75 98 ASP A C 1
ATOM 815 O O . ASP A 1 98 ? -23.694 -2.451 41.290 1.00 98.75 98 ASP A O 1
ATOM 819 N N . THR A 1 99 ? -22.932 -0.591 40.317 1.00 98.75 99 THR A N 1
ATOM 820 C CA . THR A 1 99 ? -23.468 0.315 41.350 1.00 98.75 99 THR A CA 1
ATOM 821 C C . THR A 1 99 ? -24.983 0.153 41.541 1.00 98.75 99 THR A C 1
ATOM 823 O O . THR A 1 99 ? -25.504 0.260 42.653 1.00 98.75 99 THR A O 1
ATOM 826 N N . LYS A 1 100 ? -25.745 -0.052 40.460 1.00 98.75 100 LYS A N 1
ATOM 827 C CA . LYS A 1 100 ? -27.198 -0.270 40.551 1.00 98.75 100 LYS A CA 1
ATOM 828 C C . LYS A 1 100 ? -27.523 -1.620 41.186 1.00 98.75 100 LYS A C 1
ATOM 830 O O . LYS A 1 100 ? -28.460 -1.674 41.979 1.00 98.75 100 LYS A O 1
ATOM 835 N N . ILE A 1 101 ? -26.771 -2.665 40.850 1.00 98.75 101 ILE A N 1
ATOM 836 C CA . ILE A 1 101 ? -26.922 -4.007 41.420 1.00 98.75 101 ILE A CA 1
ATOM 837 C C . ILE A 1 101 ? -26.643 -3.965 42.925 1.00 98.75 101 ILE A C 1
ATOM 839 O O . ILE A 1 101 ? -27.517 -4.369 43.689 1.00 98.75 101 ILE A O 1
ATOM 843 N N . ASP A 1 102 ? -25.535 -3.354 43.353 1.00 98.69 102 ASP A N 1
ATOM 844 C CA . ASP A 1 102 ? -25.183 -3.192 44.772 1.00 98.69 102 ASP A CA 1
ATOM 845 C C . ASP A 1 102 ? -26.296 -2.487 45.565 1.00 98.69 102 ASP A C 1
ATOM 847 O O . ASP A 1 102 ? -26.663 -2.880 46.675 1.00 98.69 102 ASP A O 1
ATOM 851 N N . ASN A 1 103 ? -26.882 -1.435 44.981 1.00 98.69 103 ASN A N 1
ATOM 852 C CA . ASN A 1 103 ? -27.989 -0.709 45.602 1.00 98.69 103 ASN A CA 1
ATOM 853 C C . ASN A 1 103 ? -29.259 -1.564 45.718 1.00 98.69 103 ASN A C 1
ATOM 855 O O . ASN A 1 103 ? -29.951 -1.500 46.736 1.00 98.69 103 ASN A O 1
ATOM 859 N N . VAL A 1 104 ? -29.587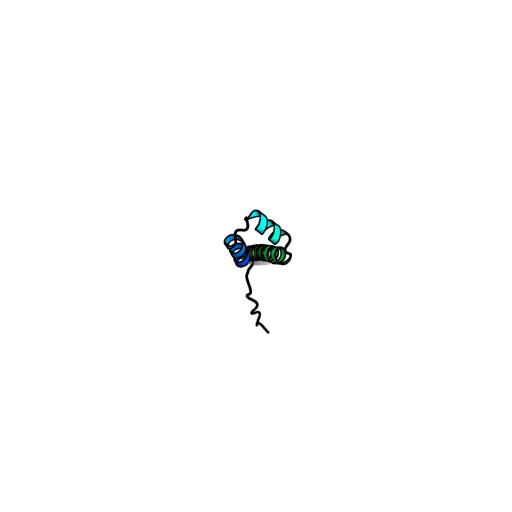 -2.350 44.688 1.00 98.75 104 VAL A N 1
ATOM 860 C CA . VAL A 1 104 ? -30.729 -3.275 44.720 1.00 98.75 104 VAL A CA 1
ATOM 861 C C . VAL A 1 104 ? -30.513 -4.352 45.780 1.00 98.75 104 VAL A C 1
ATOM 863 O O . VAL A 1 104 ? -31.417 -4.581 46.581 1.00 98.75 104 VAL A O 1
ATOM 866 N N . GLU A 1 105 ? -29.327 -4.955 45.838 1.00 98.62 105 GLU A N 1
ATOM 867 C CA . GLU A 1 105 ? -28.969 -5.964 46.839 1.00 98.62 105 GLU A CA 1
ATOM 868 C C . GLU A 1 105 ? -29.119 -5.414 48.263 1.00 98.62 105 GLU A C 1
ATOM 870 O O . GLU A 1 105 ? -29.814 -6.002 49.093 1.00 98.62 105 GLU A O 1
ATOM 875 N N . LYS A 1 106 ? -28.564 -4.227 48.533 1.00 98.31 106 LYS A N 1
ATOM 876 C CA . LYS A 1 106 ? -28.685 -3.564 49.838 1.00 98.31 106 LYS A CA 1
ATOM 877 C C . LYS A 1 106 ? -30.140 -3.295 50.234 1.00 98.31 106 LYS A C 1
ATOM 879 O O . LYS A 1 106 ? -30.515 -3.500 51.392 1.00 98.31 106 LYS A O 1
ATOM 884 N N . ASN A 1 107 ? -30.959 -2.832 49.290 1.00 98.38 107 ASN A N 1
ATOM 885 C CA . ASN A 1 107 ? -32.376 -2.567 49.532 1.00 98.38 107 ASN A CA 1
ATOM 886 C C . ASN A 1 107 ? -33.149 -3.856 49.833 1.00 98.38 107 ASN A C 1
ATOM 888 O O . ASN A 1 107 ? -33.956 -3.870 50.761 1.00 98.38 107 ASN A O 1
ATOM 892 N N . LEU A 1 108 ? -32.887 -4.934 49.086 1.00 98.38 108 LEU A N 1
ATOM 893 C CA . LEU A 1 108 ? -33.509 -6.238 49.317 1.00 98.38 108 LEU A CA 1
ATOM 894 C C . LEU A 1 108 ? -33.122 -6.810 50.683 1.00 98.38 108 LEU A C 1
ATOM 896 O O . LEU A 1 108 ? -34.011 -7.215 51.427 1.00 98.38 108 LEU A O 1
ATOM 900 N N . ASN A 1 109 ? -31.840 -6.765 51.053 1.00 97.75 109 ASN A N 1
ATOM 901 C CA . ASN A 1 109 ? -31.380 -7.200 52.376 1.00 97.75 109 ASN A CA 1
ATOM 902 C C . ASN A 1 109 ? -32.094 -6.425 53.494 1.00 97.75 109 ASN A C 1
ATOM 904 O O . ASN A 1 109 ? -32.661 -7.026 54.399 1.00 97.75 109 ASN A O 1
ATOM 908 N N . THR A 1 110 ? -32.194 -5.098 53.359 1.00 97.81 110 THR A N 1
ATOM 909 C CA . THR A 1 110 ? -32.924 -4.255 54.324 1.00 97.81 110 THR A CA 1
ATOM 910 C C . THR A 1 110 ? -34.405 -4.649 54.434 1.00 97.81 110 THR A C 1
ATOM 912 O O . THR A 1 110 ? -34.972 -4.663 55.524 1.00 97.81 110 THR A O 1
ATOM 915 N N . GLN A 1 111 ? -35.066 -4.960 53.315 1.00 97.56 111 GLN A N 1
ATOM 916 C CA . GLN A 1 111 ? -36.464 -5.405 53.320 1.00 97.56 111 GLN A CA 1
ATOM 917 C C . GLN A 1 111 ? -36.635 -6.780 53.976 1.00 97.56 111 GLN A C 1
ATOM 919 O O . GLN A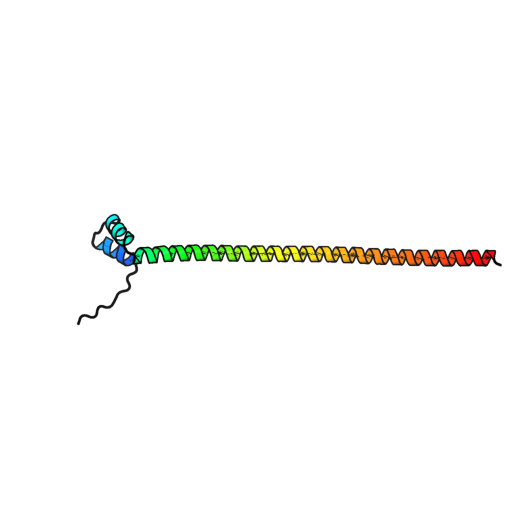 1 111 ? -37.593 -6.970 54.723 1.00 97.56 111 GLN A O 1
ATOM 924 N N . ILE A 1 112 ? -35.719 -7.715 53.723 1.00 97.44 112 ILE A N 1
ATOM 925 C CA . ILE A 1 112 ? -35.719 -9.051 54.332 1.00 97.44 112 ILE A CA 1
ATOM 926 C C . ILE A 1 112 ? -35.541 -8.951 55.850 1.00 97.44 112 ILE A C 1
ATOM 928 O O . ILE A 1 112 ? -36.304 -9.578 56.591 1.00 97.44 112 ILE A O 1
ATOM 932 N N . ASP A 1 113 ? -34.599 -8.129 56.314 1.00 96.50 113 ASP A N 1
ATOM 933 C CA . ASP A 1 113 ? -34.351 -7.904 57.741 1.00 96.50 113 ASP A CA 1
ATOM 934 C C . ASP A 1 113 ? -35.600 -7.351 58.443 1.00 96.50 113 ASP A C 1
ATOM 936 O O . ASP A 1 113 ? -35.986 -7.833 59.508 1.00 96.50 113 ASP A O 1
ATOM 940 N N . ASN A 1 114 ? -36.295 -6.400 57.808 1.00 96.00 114 ASN A N 1
ATOM 941 C CA . ASN A 1 114 ? -37.531 -5.812 58.337 1.00 96.00 114 ASN A CA 1
ATOM 942 C C . ASN A 1 114 ? -38.698 -6.808 58.437 1.00 96.00 114 ASN A C 1
ATOM 944 O O . ASN A 1 114 ? -39.552 -6.639 59.299 1.00 96.00 114 ASN A O 1
ATOM 948 N N . VAL A 1 115 ? -38.777 -7.807 57.551 1.00 96.00 115 VAL A N 1
ATOM 949 C CA . VAL A 1 115 ? -39.823 -8.852 57.593 1.00 96.00 115 VAL A CA 1
ATOM 950 C C . VAL A 1 115 ? -39.478 -9.955 58.597 1.00 96.00 115 VAL A C 1
ATOM 952 O O . VAL A 1 115 ? -40.371 -10.622 59.113 1.00 96.00 115 VAL A O 1
ATOM 955 N N . SER A 1 116 ? -38.187 -10.157 58.862 1.00 91.62 116 SER A N 1
ATOM 956 C CA . SER A 1 116 ? -37.686 -11.187 59.780 1.00 91.62 116 SER A CA 1
ATOM 957 C C . SER A 1 116 ? -37.633 -10.731 61.246 1.00 91.62 116 SER A C 1
ATOM 959 O O . SER A 1 116 ? -37.329 -11.551 62.114 1.00 91.62 116 SER A O 1
ATOM 961 N N . SER A 1 117 ? -37.898 -9.446 61.507 1.00 79.88 117 SER A N 1
ATOM 962 C CA . SER A 1 117 ? -37.919 -8.806 62.833 1.00 79.88 117 SER A CA 1
ATOM 963 C C . SER A 1 117 ? -39.326 -8.774 63.427 1.00 79.88 117 SER A C 1
ATOM 965 O O . SER A 1 117 ? -39.441 -8.975 64.656 1.00 79.88 117 SER A O 1
#

Foldseek 3Di:
DDDPPPDPDDLVNVLVVCVVVPDDPVRSCVVLVPDPVNVVVVVVVVVVVVVVVVVVVVVVVVVVVVVVVVVVVVVVVVVVVVVVVVVVVVVVVVVVVVVVVVVVVVVVVVVVVVVVD

Secondary structure (DSSP, 8-state):
----------HHHHHHHHHHTT--HHHHHHHHHT-HHHHHHHHHHHHHHHHHHHHHHHHHHHHHHHHHHHHHHHHHHHHHHHHHHHHHHHHHHHHHHHHHHHHHHHHHHHHHHHHH-

Organism: Borrelia garinii subsp. bavariensis (strain ATCC BAA-2496 / DSM 23469 / PBi) (NCBI:txid290434)